Protein AF-A0A354NWU0-F1 (afdb_monomer_lite)

Sequence (72 aa):
MVVQAALGFGEHTTEARQIQTRGTTEISRTIGAFHNDRIVGTTSAHTFQITVPGGAVPLAYVDWVSVLPTHR

Foldseek 3Di:
DDDDDDCQDPDDDDPVNVVVCVVFFDPVFKDFDDDPNDGFWIKGW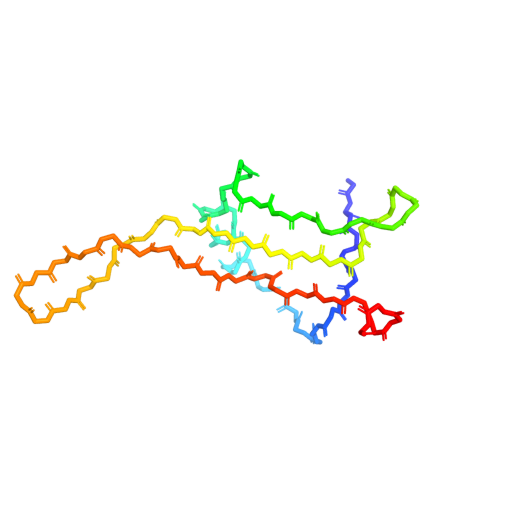GWDWDDDVPGIDTDGDIDRTDGHPVPD

Structure (mmCIF, N/CA/C/O backbone):
data_AF-A0A354NWU0-F1
#
_entry.id   AF-A0A354NWU0-F1
#
loop_
_atom_site.group_PDB
_atom_site.id
_atom_site.type_symbol
_atom_site.label_atom_id
_atom_site.label_alt_id
_atom_site.label_comp_id
_atom_site.label_asym_id
_atom_site.label_entity_id
_atom_site.label_seq_id
_atom_site.pdbx_PDB_ins_code
_atom_site.Cartn_x
_atom_site.Cartn_y
_atom_site.Cartn_z
_atom_site.occupancy
_atom_site.B_iso_or_equiv
_atom_site.auth_seq_id
_atom_site.auth_comp_id
_atom_site.auth_asym_id
_atom_site.auth_atom_id
_atom_site.pdbx_PDB_model_num
ATOM 1 N N . MET A 1 1 ? 23.750 -6.082 1.634 1.00 32.12 1 MET A N 1
ATOM 2 C CA . MET A 1 1 ? 23.269 -5.892 0.250 1.00 32.12 1 MET A CA 1
ATOM 3 C C . MET A 1 1 ? 22.266 -4.749 0.270 1.00 32.12 1 MET A C 1
ATOM 5 O O . MET A 1 1 ? 21.207 -4.912 0.860 1.00 32.12 1 MET A O 1
ATOM 9 N N . VAL A 1 2 ? 22.626 -3.572 -0.246 1.00 32.59 2 VAL A N 1
ATOM 10 C CA . VAL A 1 2 ? 21.692 -2.440 -0.358 1.00 32.59 2 VAL A CA 1
ATOM 11 C C . VAL A 1 2 ? 21.098 -2.514 -1.757 1.00 32.59 2 VAL A C 1
ATOM 13 O O . VAL A 1 2 ? 21.815 -2.339 -2.737 1.00 32.59 2 VAL A O 1
ATOM 16 N N . VAL A 1 3 ? 19.817 -2.862 -1.857 1.00 41.19 3 VAL A N 1
ATOM 17 C CA . VAL A 1 3 ? 19.091 -2.816 -3.129 1.00 41.19 3 VAL A CA 1
ATOM 18 C C . VAL A 1 3 ? 18.791 -1.348 -3.404 1.00 41.19 3 VAL A C 1
ATOM 20 O O . VAL A 1 3 ? 18.045 -0.713 -2.661 1.00 41.19 3 VAL A O 1
ATOM 23 N N . GLN A 1 4 ? 19.423 -0.791 -4.434 1.00 38.56 4 GLN A N 1
ATOM 24 C CA . GLN A 1 4 ? 19.150 0.567 -4.882 1.00 38.56 4 GLN A CA 1
ATOM 25 C C . GLN A 1 4 ? 17.784 0.579 -5.575 1.00 38.56 4 GLN A C 1
ATOM 27 O O . GLN A 1 4 ? 17.638 0.080 -6.689 1.00 38.56 4 GLN A O 1
ATOM 32 N N . ALA A 1 5 ? 16.774 1.117 -4.892 1.00 54.25 5 ALA A N 1
ATOM 33 C CA . ALA A 1 5 ? 15.489 1.417 -5.506 1.00 54.25 5 ALA A CA 1
ATOM 34 C C . ALA A 1 5 ? 15.686 2.528 -6.549 1.00 54.25 5 ALA A C 1
ATOM 36 O O . ALA A 1 5 ? 16.425 3.486 -6.308 1.00 54.25 5 ALA A O 1
ATOM 37 N N . ALA A 1 6 ? 15.038 2.409 -7.709 1.00 52.47 6 ALA A N 1
ATOM 38 C CA . ALA A 1 6 ? 14.965 3.514 -8.654 1.00 52.47 6 ALA A CA 1
ATOM 39 C C . ALA A 1 6 ? 14.353 4.724 -7.927 1.00 52.47 6 ALA A C 1
ATOM 41 O O . ALA A 1 6 ? 13.241 4.641 -7.406 1.00 52.47 6 ALA A O 1
ATOM 42 N N . LEU A 1 7 ? 15.101 5.827 -7.834 1.00 53.16 7 LEU A N 1
ATOM 43 C CA . LEU A 1 7 ? 14.637 7.058 -7.198 1.00 53.16 7 LEU A CA 1
ATOM 44 C C . LEU A 1 7 ? 13.586 7.699 -8.113 1.00 53.16 7 LEU A C 1
ATOM 46 O O . LEU A 1 7 ? 13.917 8.503 -8.978 1.00 53.16 7 LEU A O 1
ATOM 50 N N . GLY A 1 8 ? 12.320 7.301 -7.963 1.00 53.69 8 GLY A N 1
ATOM 51 C CA . GLY A 1 8 ? 11.200 7.930 -8.674 1.00 53.69 8 GLY A CA 1
ATOM 52 C C . GLY A 1 8 ? 10.939 9.367 -8.209 1.00 53.69 8 GLY A C 1
ATOM 53 O O . GLY A 1 8 ? 10.435 10.185 -8.969 1.00 53.69 8 GLY A O 1
ATOM 54 N N . PHE A 1 9 ? 11.344 9.688 -6.979 1.00 60.72 9 PHE A N 1
ATOM 55 C CA . PHE A 1 9 ? 11.206 10.998 -6.354 1.00 60.72 9 PHE A CA 1
ATOM 56 C C . PHE A 1 9 ? 12.538 11.306 -5.658 1.00 60.72 9 PHE A C 1
ATOM 58 O O . PHE A 1 9 ? 13.054 10.445 -4.947 1.00 60.72 9 PHE A O 1
ATOM 65 N N . GLY A 1 10 ? 13.136 12.478 -5.899 1.00 63.59 10 GLY A N 1
ATOM 66 C CA . GLY A 1 10 ? 14.503 12.852 -5.477 1.00 63.59 10 GLY A CA 1
ATOM 67 C C . GLY A 1 10 ? 14.730 13.014 -3.963 1.00 63.59 10 GLY A C 1
ATOM 68 O O . GLY A 1 10 ? 15.609 13.758 -3.543 1.00 63.59 10 GLY A O 1
ATOM 69 N N . GLU A 1 11 ? 13.926 12.343 -3.147 1.00 67.88 11 GLU A N 1
ATOM 70 C CA . GLU A 1 11 ? 13.910 12.400 -1.692 1.00 67.88 11 GLU A CA 1
ATOM 71 C C . GLU A 1 11 ? 14.982 11.483 -1.089 1.00 67.88 11 GLU A C 1
ATOM 73 O O . GLU A 1 11 ? 15.036 10.283 -1.380 1.00 67.88 11 GLU A O 1
ATOM 78 N N . HIS A 1 12 ? 15.788 12.010 -0.164 1.00 74.38 12 HIS A N 1
ATOM 79 C CA . HIS A 1 12 ? 16.644 11.178 0.680 1.00 74.38 12 HIS A CA 1
ATOM 80 C C . HIS A 1 12 ? 15.844 10.653 1.879 1.00 74.38 12 HIS A C 1
ATOM 82 O O . HIS A 1 12 ? 14.987 11.344 2.430 1.00 74.38 12 HIS A O 1
ATOM 88 N N . THR A 1 13 ? 16.071 9.407 2.292 1.00 77.50 13 THR A N 1
ATOM 89 C CA . THR A 1 13 ? 15.396 8.870 3.483 1.00 77.50 13 THR A CA 1
ATOM 90 C C . THR A 1 13 ? 16.164 9.239 4.745 1.00 77.50 13 THR A C 1
ATOM 92 O O . THR A 1 13 ? 17.389 9.171 4.772 1.00 77.50 13 THR A O 1
ATOM 95 N N . THR A 1 14 ? 15.445 9.590 5.807 1.00 89.69 14 THR A N 1
ATOM 96 C CA . THR A 1 14 ? 16.004 9.698 7.161 1.00 89.69 14 THR A CA 1
ATOM 97 C C . THR A 1 14 ? 15.882 8.357 7.883 1.00 89.69 14 THR A C 1
ATOM 99 O O . THR A 1 14 ? 15.108 7.491 7.462 1.00 89.69 14 THR A O 1
ATOM 102 N N . GLU A 1 15 ? 16.609 8.177 8.986 1.00 91.94 15 GLU A N 1
ATOM 103 C CA . GLU A 1 15 ? 16.487 6.984 9.836 1.00 91.94 15 GLU A CA 1
ATOM 104 C C . GLU A 1 15 ? 15.064 6.830 10.395 1.00 91.94 15 GLU A C 1
ATOM 106 O O . GLU A 1 15 ? 14.468 5.759 10.291 1.00 91.94 15 GLU A O 1
ATOM 111 N N . ALA A 1 16 ? 14.467 7.924 10.880 1.00 92.00 16 ALA A N 1
ATOM 112 C CA . ALA A 1 16 ? 13.077 7.939 11.333 1.00 92.00 16 ALA A CA 1
ATOM 113 C C . ALA A 1 16 ? 12.113 7.449 10.237 1.00 92.00 16 ALA A C 1
ATOM 115 O O . ALA A 1 16 ? 11.232 6.631 10.504 1.00 92.00 16 ALA A O 1
ATOM 116 N N . ARG A 1 17 ? 12.325 7.874 8.982 1.00 87.88 17 ARG A N 1
ATOM 117 C CA . ARG A 1 17 ? 11.520 7.416 7.840 1.00 87.88 17 ARG A CA 1
ATOM 118 C C . ARG A 1 17 ? 11.738 5.935 7.532 1.00 87.88 17 ARG A C 1
ATOM 120 O O . ARG A 1 17 ? 10.785 5.247 7.173 1.00 87.88 17 ARG A O 1
ATOM 127 N N . GLN A 1 18 ? 12.951 5.411 7.702 1.00 90.19 18 GLN A N 1
ATOM 128 C CA . GLN A 1 18 ? 13.216 3.979 7.534 1.00 90.19 18 GLN A CA 1
ATOM 129 C C . GLN A 1 18 ? 12.534 3.134 8.615 1.00 90.19 18 GLN A C 1
ATOM 131 O O . GLN A 1 18 ? 11.949 2.101 8.289 1.00 90.19 18 GLN A O 1
ATOM 136 N N . ILE A 1 19 ? 12.585 3.571 9.877 1.00 93.94 19 ILE A N 1
ATOM 137 C CA . ILE A 1 19 ? 11.903 2.904 10.995 1.00 93.94 19 ILE A CA 1
ATOM 138 C C . ILE A 1 19 ? 10.395 2.893 10.746 1.00 93.94 19 ILE A C 1
ATOM 140 O O . ILE A 1 19 ? 9.778 1.833 10.821 1.00 93.94 19 ILE A O 1
ATOM 144 N N . GLN A 1 20 ? 9.821 4.038 10.368 1.00 90.88 20 GLN A N 1
ATOM 145 C CA . GLN A 1 20 ? 8.408 4.136 10.008 1.00 90.88 20 GLN A CA 1
ATOM 146 C C . GLN A 1 20 ? 8.060 3.181 8.863 1.00 90.88 20 GLN A C 1
ATOM 148 O O . GLN A 1 20 ? 7.147 2.377 9.005 1.00 90.88 20 GLN A O 1
ATOM 153 N N . THR A 1 21 ? 8.823 3.212 7.765 1.00 91.62 21 THR A N 1
ATOM 154 C CA . THR A 1 21 ? 8.582 2.357 6.592 1.00 91.62 21 THR A CA 1
ATOM 155 C C . THR A 1 21 ? 8.594 0.878 6.980 1.00 91.62 21 THR A C 1
ATOM 157 O O . THR A 1 21 ? 7.689 0.135 6.615 1.00 91.62 21 THR A O 1
ATOM 160 N N . ARG A 1 22 ? 9.587 0.435 7.761 1.00 91.44 22 ARG A N 1
ATOM 161 C CA . ARG A 1 22 ? 9.673 -0.960 8.227 1.00 91.44 22 ARG A CA 1
ATOM 162 C C . ARG A 1 22 ? 8.546 -1.326 9.191 1.00 91.44 22 ARG A C 1
ATOM 164 O O . ARG A 1 22 ? 8.100 -2.465 9.169 1.00 91.44 22 ARG A O 1
ATOM 171 N N . GLY A 1 23 ? 8.113 -0.384 10.026 1.00 94.94 23 GLY A N 1
ATOM 172 C CA . GLY A 1 23 ? 7.053 -0.596 11.007 1.00 94.94 23 GLY A CA 1
ATOM 173 C C . GLY A 1 23 ? 5.652 -0.649 10.402 1.00 94.94 23 GLY A C 1
ATOM 174 O O . GLY A 1 23 ? 4.781 -1.297 10.972 1.00 94.94 23 GLY A O 1
ATOM 175 N N . THR A 1 24 ? 5.423 0.006 9.261 1.00 94.50 24 THR A N 1
ATOM 176 C CA . THR A 1 24 ? 4.099 0.056 8.629 1.00 94.50 24 THR A CA 1
ATOM 177 C C . THR A 1 24 ? 3.954 -0.888 7.443 1.00 94.50 24 THR A C 1
ATOM 179 O O . THR A 1 24 ? 2.825 -1.236 7.106 1.00 94.50 24 THR A O 1
ATOM 182 N N . THR A 1 25 ? 5.039 -1.283 6.770 1.00 95.00 25 THR A N 1
ATOM 183 C CA . THR A 1 25 ? 4.952 -2.075 5.531 1.00 95.00 25 THR A CA 1
ATOM 184 C C . THR A 1 25 ? 4.426 -3.481 5.779 1.00 95.00 25 THR A C 1
ATOM 186 O O . THR A 1 25 ? 5.042 -4.291 6.468 1.00 95.00 25 THR A O 1
ATOM 189 N N . GLU A 1 26 ? 3.317 -3.798 5.118 1.00 96.62 26 GLU A N 1
ATOM 190 C CA . GLU A 1 26 ? 2.740 -5.135 5.084 1.00 96.62 26 GLU A CA 1
ATOM 191 C C . GLU A 1 26 ? 3.123 -5.811 3.769 1.00 96.62 26 GLU A C 1
ATOM 193 O O . GLU A 1 26 ? 2.526 -5.551 2.726 1.00 96.62 26 GLU A O 1
ATOM 198 N N . ILE A 1 27 ? 4.127 -6.692 3.816 1.00 94.75 27 ILE A N 1
ATOM 199 C CA . ILE A 1 27 ? 4.699 -7.329 2.616 1.00 94.75 27 ILE A CA 1
ATOM 200 C C . ILE A 1 27 ? 3.643 -8.092 1.806 1.00 94.75 27 ILE A C 1
ATOM 202 O O . ILE A 1 27 ? 3.663 -8.058 0.580 1.00 94.75 27 ILE A O 1
ATOM 206 N N . SER A 1 28 ? 2.679 -8.730 2.476 1.00 96.81 28 SER A N 1
ATOM 207 C CA . SER A 1 28 ? 1.566 -9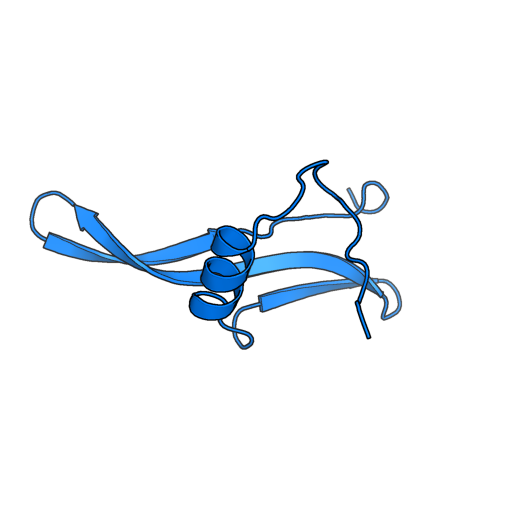.436 1.826 1.00 96.81 28 SER A CA 1
ATOM 208 C C . SER A 1 28 ? 0.606 -8.515 1.066 1.00 96.81 28 SER A C 1
ATOM 210 O O . SER A 1 28 ? -0.219 -9.003 0.297 1.00 96.81 28 SER A O 1
ATOM 212 N N . ARG A 1 29 ? 0.698 -7.197 1.271 1.00 96.12 29 ARG A N 1
ATOM 213 C CA . ARG A 1 29 ? -0.117 -6.170 0.610 1.00 96.12 29 ARG A CA 1
ATOM 214 C C . ARG A 1 29 ? 0.722 -5.127 -0.123 1.00 96.12 29 ARG A C 1
ATOM 216 O O . ARG A 1 29 ? 0.246 -4.031 -0.416 1.00 96.12 29 ARG A O 1
ATOM 223 N N . THR A 1 30 ? 1.969 -5.473 -0.423 1.00 96.62 30 THR A N 1
ATOM 224 C CA . THR A 1 30 ? 2.815 -4.738 -1.359 1.00 96.62 30 THR A CA 1
ATOM 225 C C . THR A 1 30 ? 2.667 -5.364 -2.742 1.00 96.62 30 THR A C 1
ATOM 227 O O . THR A 1 30 ? 2.783 -6.578 -2.898 1.00 96.62 30 THR A O 1
ATOM 230 N N . ILE A 1 31 ? 2.399 -4.539 -3.751 1.00 96.19 31 ILE A N 1
ATOM 231 C CA . ILE A 1 31 ? 2.112 -4.978 -5.118 1.00 96.19 31 ILE A CA 1
ATOM 232 C C . ILE A 1 31 ? 3.196 -4.441 -6.049 1.00 96.19 31 ILE A C 1
ATOM 234 O O . ILE A 1 31 ? 3.527 -3.254 -6.022 1.00 96.19 31 ILE A O 1
ATOM 238 N N . GLY A 1 32 ? 3.728 -5.323 -6.895 1.00 95.88 32 GLY A N 1
ATOM 239 C CA . GLY A 1 32 ? 4.600 -4.968 -8.011 1.00 95.88 32 GLY A CA 1
ATOM 240 C C . GLY A 1 32 ? 3.886 -5.166 -9.346 1.00 95.88 32 GLY A C 1
ATOM 241 O O . GLY A 1 32 ? 3.226 -6.183 -9.551 1.00 95.88 32 GLY A O 1
ATOM 242 N N . ALA A 1 33 ? 4.040 -4.212 -10.260 1.00 96.25 33 ALA A N 1
ATOM 243 C CA . ALA A 1 33 ? 3.727 -4.395 -11.674 1.00 96.25 33 ALA A CA 1
ATOM 244 C C . ALA A 1 33 ? 4.984 -4.890 -12.399 1.00 96.25 33 ALA A C 1
ATOM 246 O O . ALA A 1 33 ? 6.069 -4.356 -12.160 1.00 96.25 33 ALA A O 1
ATOM 247 N N . PHE A 1 34 ? 4.845 -5.877 -13.288 1.00 96.38 34 PHE A N 1
ATOM 248 C CA . PHE A 1 34 ? 5.978 -6.533 -13.947 1.00 96.38 34 PHE A CA 1
ATOM 249 C C . PHE A 1 34 ? 5.855 -6.515 -15.477 1.00 96.38 34 PHE A C 1
ATOM 251 O O . PHE A 1 34 ? 4.781 -6.764 -16.017 1.00 96.38 34 PHE A O 1
ATOM 258 N N . HIS A 1 35 ? 6.971 -6.281 -16.171 1.00 96.38 35 HIS A N 1
ATOM 259 C CA . HIS A 1 35 ? 7.129 -6.488 -17.616 1.00 96.38 35 HIS A CA 1
ATOM 260 C C . HIS A 1 35 ? 8.420 -7.283 -17.848 1.00 96.38 35 HIS A C 1
ATOM 262 O O . HIS A 1 35 ? 9.498 -6.831 -17.463 1.00 96.38 35 HIS A O 1
ATOM 268 N N . ASN A 1 36 ? 8.315 -8.468 -18.466 1.00 96.12 36 ASN A N 1
ATOM 269 C CA . ASN A 1 36 ? 9.434 -9.399 -18.689 1.00 96.12 36 ASN A CA 1
ATOM 270 C C . ASN A 1 36 ? 10.195 -9.704 -17.388 1.00 96.12 36 ASN A C 1
ATOM 272 O O . ASN A 1 36 ? 11.405 -9.494 -17.305 1.00 96.12 36 ASN A O 1
ATOM 276 N N . ASP A 1 37 ? 9.455 -10.100 -16.350 1.00 95.38 37 ASP A N 1
ATOM 277 C CA . ASP A 1 37 ? 9.964 -10.414 -15.006 1.00 95.38 37 ASP A CA 1
ATOM 278 C C . ASP A 1 37 ? 10.695 -9.264 -14.288 1.00 95.38 37 ASP A C 1
ATOM 280 O O . ASP A 1 37 ? 11.311 -9.458 -13.239 1.00 95.38 37 ASP A O 1
ATOM 284 N N . ARG A 1 38 ? 10.608 -8.031 -14.806 1.00 94.25 38 ARG A N 1
ATOM 285 C CA . ARG A 1 38 ? 11.168 -6.831 -14.173 1.00 94.25 38 ARG A CA 1
ATOM 286 C C . ARG A 1 38 ? 10.071 -5.972 -13.578 1.00 94.25 38 ARG A C 1
ATOM 288 O O . ARG A 1 38 ? 9.074 -5.710 -14.243 1.00 94.25 38 ARG A O 1
ATOM 295 N N . ILE A 1 39 ? 10.289 -5.486 -12.357 1.00 94.62 39 ILE A N 1
ATOM 296 C CA . ILE A 1 39 ? 9.392 -4.518 -11.719 1.00 94.62 39 ILE A CA 1
ATOM 297 C C . ILE A 1 39 ? 9.421 -3.212 -12.517 1.00 94.62 39 ILE A C 1
ATOM 299 O O . ILE A 1 39 ? 10.486 -2.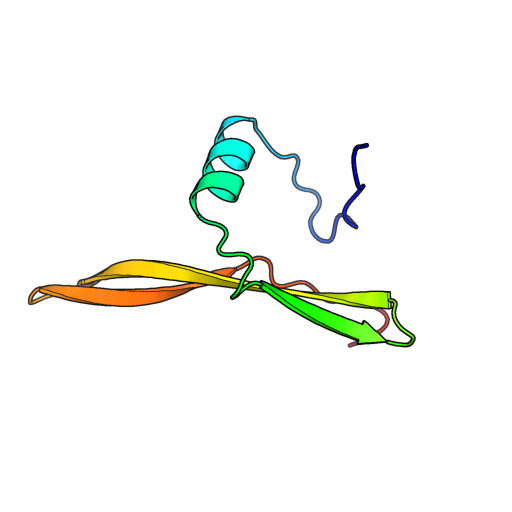635 -12.740 1.00 94.62 39 ILE A O 1
ATOM 303 N N . VAL A 1 40 ? 8.244 -2.743 -12.921 1.00 95.75 40 VAL A N 1
ATOM 304 C CA . VAL A 1 40 ? 8.041 -1.474 -13.638 1.00 95.75 40 VAL A CA 1
ATOM 305 C C . VAL A 1 40 ? 7.141 -0.502 -12.883 1.00 95.75 40 VAL A C 1
ATOM 307 O O . VAL A 1 40 ? 7.007 0.647 -13.293 1.00 95.75 40 VAL A O 1
ATOM 310 N N . GLY A 1 41 ? 6.559 -0.936 -11.768 1.00 94.19 41 GLY A N 1
ATOM 311 C CA . GLY A 1 41 ? 5.797 -0.086 -10.868 1.00 94.19 41 GLY A CA 1
ATOM 312 C C . GLY A 1 41 ? 5.521 -0.765 -9.535 1.00 94.19 41 GLY A C 1
ATOM 313 O O . GLY A 1 41 ? 5.645 -1.985 -9.409 1.00 94.19 41 GLY A O 1
ATOM 314 N N . THR A 1 42 ? 5.166 0.033 -8.539 1.00 95.19 42 THR A N 1
ATOM 315 C CA . THR A 1 42 ? 4.932 -0.411 -7.161 1.00 95.19 42 THR A CA 1
ATOM 316 C C . THR A 1 42 ? 3.728 0.295 -6.564 1.00 95.19 42 THR A C 1
ATOM 318 O O . THR A 1 42 ? 3.398 1.405 -6.975 1.00 95.19 42 THR A O 1
ATOM 321 N N . THR A 1 43 ? 3.107 -0.328 -5.568 1.00 96.00 43 THR A N 1
ATOM 322 C CA . THR A 1 43 ? 2.241 0.321 -4.576 1.00 96.00 43 THR A CA 1
ATOM 323 C C . THR A 1 43 ? 2.168 -0.545 -3.317 1.00 96.00 43 THR A C 1
ATOM 325 O O . THR A 1 43 ? 2.543 -1.721 -3.341 1.00 96.00 43 THR A O 1
ATOM 328 N N . SER A 1 44 ? 1.699 0.018 -2.210 1.00 96.31 44 SER A N 1
ATOM 329 C CA . SER A 1 44 ? 1.453 -0.700 -0.964 1.00 96.31 44 SER A CA 1
ATOM 330 C C . SER A 1 44 ? 0.154 -0.225 -0.319 1.00 96.31 44 SER A C 1
ATOM 332 O O . SER A 1 44 ? -0.244 0.926 -0.486 1.00 96.31 44 SER A O 1
ATOM 334 N N . ALA A 1 45 ? -0.504 -1.120 0.419 1.00 97.56 45 ALA A N 1
ATOM 335 C CA . ALA A 1 45 ? -1.632 -0.794 1.284 1.00 97.56 45 ALA A CA 1
ATOM 336 C C . ALA A 1 45 ? -1.301 -1.131 2.745 1.00 97.56 45 ALA A C 1
ATOM 338 O O . ALA A 1 45 ? -0.964 -2.273 3.073 1.00 97.56 45 ALA A O 1
ATOM 339 N N . HIS A 1 46 ? -1.473 -0.162 3.643 1.00 96.12 46 HIS A N 1
ATOM 340 C CA . HIS A 1 46 ? -1.153 -0.259 5.071 1.00 96.12 46 HIS A CA 1
ATOM 341 C C . HIS A 1 46 ? -2.412 -0.201 5.947 1.00 96.12 46 HIS A C 1
ATOM 343 O O . HIS A 1 46 ? -3.343 0.549 5.646 1.00 96.12 46 HIS A O 1
ATOM 349 N N . THR A 1 47 ? -2.456 -0.996 7.026 1.00 96.81 47 THR A N 1
ATOM 350 C CA . THR A 1 47 ? -3.643 -1.116 7.881 1.00 96.81 47 THR A CA 1
ATOM 351 C C . THR A 1 47 ? -3.610 0.008 8.885 1.00 96.81 47 THR A C 1
ATOM 353 O O . THR A 1 47 ? -2.785 0.014 9.795 1.00 96.81 47 THR A O 1
ATOM 356 N N . PHE A 1 48 ? -4.531 0.946 8.733 1.00 96.44 48 PHE A N 1
ATOM 357 C CA . PHE A 1 48 ? -4.676 2.063 9.645 1.00 96.44 48 PHE A CA 1
ATOM 358 C C . PHE A 1 48 ? -6.118 2.189 10.125 1.00 96.44 48 PHE A C 1
ATOM 360 O O . PHE A 1 48 ? -7.042 1.539 9.635 1.00 96.44 48 PHE A O 1
ATOM 367 N N . GLN A 1 49 ? -6.292 3.041 11.125 1.00 98.00 49 GLN A N 1
ATOM 368 C CA . GLN A 1 49 ? -7.581 3.571 11.535 1.00 98.00 49 GLN A CA 1
ATOM 369 C C . GLN A 1 49 ? -7.558 5.069 11.260 1.00 98.00 49 GLN A C 1
ATOM 371 O O . GLN A 1 49 ? -6.533 5.720 11.474 1.00 98.00 49 GLN A O 1
ATOM 376 N N . ILE A 1 50 ? -8.679 5.613 10.802 1.00 97.94 50 ILE A N 1
ATOM 377 C CA . ILE A 1 50 ? -8.864 7.054 10.667 1.00 97.94 50 ILE A CA 1
ATOM 378 C C . ILE A 1 50 ? -10.006 7.505 11.567 1.00 97.94 50 ILE A C 1
ATOM 380 O O . ILE A 1 50 ? -11.077 6.896 11.591 1.00 97.94 50 ILE A O 1
ATOM 384 N N . THR A 1 51 ? -9.767 8.573 12.322 1.00 98.31 51 THR A N 1
ATOM 385 C CA . THR A 1 51 ? -10.798 9.216 13.135 1.00 98.31 51 THR A CA 1
ATOM 386 C C . THR A 1 51 ? -11.676 10.087 12.249 1.00 98.31 51 THR A C 1
ATOM 388 O O . THR A 1 51 ? -11.182 10.914 11.484 1.00 98.31 51 THR A O 1
ATOM 391 N N . VAL A 1 52 ? -12.983 9.932 12.398 1.00 97.56 52 VAL A N 1
ATOM 392 C CA . VAL A 1 52 ? -14.025 10.733 11.755 1.00 97.56 52 VAL A CA 1
ATOM 393 C C . VAL A 1 52 ? -15.024 11.194 12.824 1.00 97.56 52 VAL A C 1
ATOM 395 O O . VAL A 1 52 ? -15.040 10.649 13.933 1.00 97.56 52 VAL A O 1
ATOM 398 N N . PRO A 1 53 ? -15.880 12.194 12.558 1.00 98.31 53 PRO A N 1
ATOM 399 C CA . PRO A 1 53 ? -16.988 12.485 13.459 1.00 98.31 53 PRO A CA 1
ATOM 400 C C . PRO A 1 53 ? -17.811 11.216 13.730 1.00 98.31 53 PRO A C 1
ATOM 402 O O . PRO A 1 53 ? -18.271 10.559 12.800 1.00 98.31 53 PRO A O 1
ATOM 405 N N . GLY A 1 54 ? -17.971 10.863 15.006 1.00 97.38 54 GLY A N 1
ATOM 406 C CA . GLY A 1 54 ? -18.712 9.669 15.422 1.00 97.38 54 GLY A CA 1
ATOM 407 C C . GLY A 1 54 ? -17.886 8.391 15.613 1.00 97.38 54 GLY A C 1
ATOM 408 O O . GLY A 1 54 ? -18.464 7.395 16.036 1.00 97.38 54 GLY A O 1
ATOM 409 N N . GLY A 1 55 ? -16.565 8.385 15.378 1.00 97.94 55 GLY A N 1
ATOM 410 C CA . GLY A 1 55 ? -15.721 7.236 15.736 1.00 97.94 55 GLY A CA 1
ATOM 411 C C . GLY A 1 55 ? -14.426 7.098 14.935 1.00 97.94 55 GLY A C 1
ATOM 412 O O . GLY A 1 55 ? -13.966 8.035 14.290 1.00 97.94 55 GLY A O 1
ATOM 413 N N . ALA A 1 56 ? -1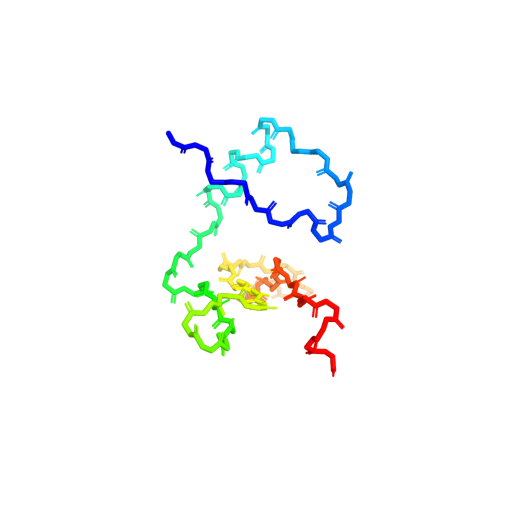3.835 5.904 14.979 1.00 98.38 56 ALA A N 1
ATOM 414 C CA . ALA A 1 56 ? -12.707 5.518 14.136 1.00 98.38 56 ALA A CA 1
ATOM 415 C C . ALA A 1 56 ? -13.127 4.381 13.200 1.00 98.38 56 ALA A C 1
ATOM 417 O O . ALA A 1 56 ? -13.850 3.473 13.617 1.00 98.38 56 ALA A O 1
ATOM 418 N N . VAL A 1 57 ? -12.692 4.448 11.942 1.00 98.44 57 VAL A N 1
ATOM 419 C CA . VAL A 1 57 ? -13.001 3.441 10.919 1.00 98.44 57 VAL A CA 1
ATOM 420 C C . VAL A 1 57 ? -11.720 2.891 10.286 1.00 98.44 57 VAL A C 1
ATOM 422 O O . VAL A 1 57 ? -10.730 3.627 10.183 1.00 98.44 57 VAL A O 1
ATOM 425 N N . PRO A 1 58 ? -11.714 1.622 9.831 1.00 98.12 58 PRO A N 1
ATOM 426 C CA . PRO A 1 58 ? -10.577 1.065 9.108 1.00 98.12 58 PRO A CA 1
ATOM 427 C C . PRO A 1 58 ? -10.248 1.879 7.851 1.00 98.12 58 PRO A C 1
ATOM 429 O O . PRO A 1 58 ? -11.140 2.236 7.083 1.00 98.12 58 PRO A O 1
ATOM 432 N N . LEU A 1 59 ? -8.960 2.124 7.623 1.00 97.44 59 LEU A N 1
ATOM 433 C CA . LEU A 1 59 ? -8.425 2.797 6.445 1.00 97.44 59 LEU A CA 1
ATOM 434 C C . LEU A 1 59 ? -7.330 1.931 5.821 1.00 97.44 59 LEU A C 1
ATOM 436 O O . LEU A 1 59 ? -6.370 1.549 6.492 1.00 97.44 59 LEU A O 1
ATOM 440 N N . ALA A 1 60 ? -7.439 1.691 4.518 1.00 97.06 60 ALA A N 1
ATOM 441 C CA . ALA A 1 60 ? -6.307 1.254 3.715 1.00 97.06 60 ALA A CA 1
ATOM 442 C C . ALA A 1 60 ? -5.512 2.495 3.288 1.00 97.06 60 ALA A C 1
ATOM 444 O O . ALA A 1 60 ? -5.927 3.223 2.386 1.00 97.06 60 ALA A O 1
ATOM 445 N N . TYR A 1 61 ? -4.392 2.763 3.958 1.00 96.19 61 TYR A N 1
ATOM 446 C CA . TYR A 1 61 ? -3.487 3.835 3.548 1.00 96.19 61 TYR A CA 1
ATOM 447 C C . TYR A 1 61 ? -2.664 3.347 2.354 1.00 96.19 61 TYR A C 1
ATOM 449 O O . TYR A 1 61 ? -1.898 2.396 2.495 1.00 96.19 61 TYR A O 1
ATOM 457 N N . VAL A 1 62 ? -2.876 3.952 1.183 1.00 96.50 62 VAL A N 1
ATOM 458 C CA . VAL A 1 62 ? -2.187 3.588 -0.061 1.00 96.50 62 VAL A CA 1
ATOM 459 C C . VAL A 1 62 ? -1.040 4.555 -0.314 1.00 96.50 62 VAL A C 1
ATOM 461 O O . VAL A 1 62 ? -1.254 5.765 -0.385 1.00 96.50 62 VAL A O 1
ATOM 464 N N . ASP A 1 63 ? 0.164 4.022 -0.481 1.00 92.12 63 ASP A N 1
ATOM 465 C CA . ASP A 1 63 ? 1.375 4.792 -0.760 1.00 92.12 63 ASP A CA 1
ATOM 466 C C . ASP A 1 63 ? 2.344 4.005 -1.674 1.00 92.12 63 ASP A C 1
ATOM 468 O O . ASP A 1 63 ? 1.944 3.078 -2.394 1.00 92.12 63 ASP A O 1
ATOM 472 N N . TRP A 1 64 ? 3.615 4.438 -1.707 1.00 91.75 64 TRP A N 1
ATOM 473 C CA . TRP A 1 64 ? 4.697 3.852 -2.511 1.00 91.75 64 TRP A CA 1
ATOM 474 C C . TRP A 1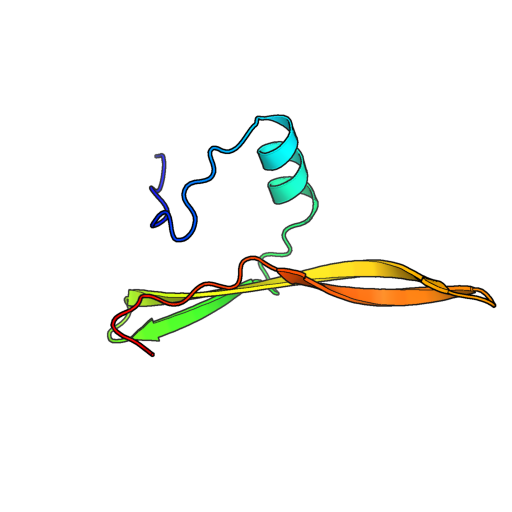 64 ? 4.334 3.661 -3.993 1.00 91.75 64 TRP A C 1
ATOM 476 O O . TRP A 1 64 ? 4.863 2.771 -4.665 1.00 91.75 64 TRP A O 1
ATOM 486 N N . VAL A 1 65 ? 3.433 4.508 -4.507 1.00 93.25 65 VAL A N 1
ATOM 487 C CA . VAL A 1 65 ? 2.956 4.455 -5.889 1.00 93.25 65 VAL A CA 1
ATOM 488 C C . VAL A 1 65 ? 4.040 4.990 -6.811 1.00 93.25 65 VAL A C 1
ATOM 490 O O . VAL A 1 65 ?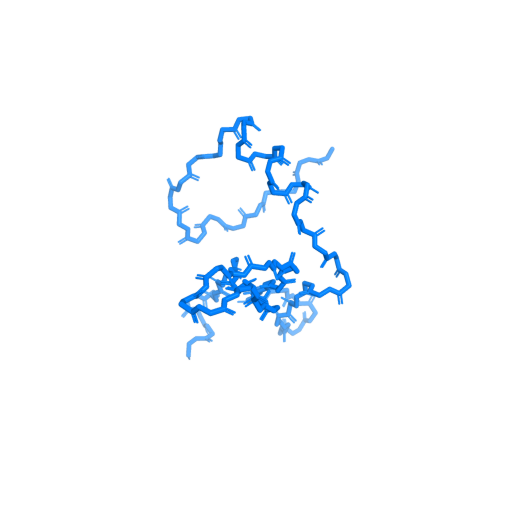 4.421 6.157 -6.734 1.00 93.25 65 VAL A O 1
ATOM 493 N N . SER A 1 66 ? 4.541 4.137 -7.695 1.00 90.44 66 SER A N 1
ATOM 494 C CA . SER A 1 66 ? 5.500 4.541 -8.718 1.00 90.44 66 SER A CA 1
ATOM 495 C C . SER A 1 66 ? 5.308 3.733 -9.994 1.00 90.44 66 SER A C 1
ATOM 497 O O . SER A 1 66 ? 4.880 2.581 -9.941 1.00 90.44 66 SER A O 1
ATOM 499 N N . VAL A 1 67 ? 5.626 4.340 -11.138 1.00 93.12 67 VAL A N 1
ATOM 500 C CA . VAL A 1 67 ? 5.675 3.681 -12.448 1.00 93.12 67 VAL A CA 1
ATOM 501 C C . VAL A 1 67 ? 6.890 4.218 -13.199 1.00 93.12 67 VAL A C 1
ATOM 503 O O . VAL A 1 67 ? 7.160 5.420 -13.178 1.00 93.12 67 VAL A O 1
ATOM 506 N N . LEU A 1 68 ? 7.639 3.341 -13.868 1.00 91.12 68 LEU A N 1
ATOM 507 C CA . LEU A 1 68 ? 8.725 3.761 -14.748 1.00 91.12 68 LEU A CA 1
ATOM 508 C C . LEU A 1 68 ? 8.165 4.601 -15.914 1.00 91.12 68 LEU A C 1
ATOM 510 O O . LEU A 1 68 ? 7.207 4.169 -16.553 1.00 91.12 68 LEU A O 1
ATOM 514 N N . PRO A 1 69 ? 8.788 5.737 -16.292 1.00 89.00 69 PRO A N 1
ATOM 515 C CA . PRO A 1 69 ? 8.265 6.619 -17.347 1.00 89.00 69 PRO A CA 1
ATOM 516 C C . PRO A 1 69 ? 8.031 5.963 -18.718 1.00 89.00 69 PRO A C 1
ATOM 518 O O . PRO A 1 69 ? 7.280 6.491 -19.538 1.00 89.00 69 PRO A O 1
ATOM 521 N N . THR A 1 70 ? 8.689 4.833 -18.986 1.00 91.75 70 THR A N 1
ATOM 522 C CA . THR A 1 70 ? 8.549 4.025 -20.206 1.00 91.75 70 THR A CA 1
ATOM 523 C C . THR A 1 70 ? 7.275 3.171 -20.252 1.00 91.75 70 THR A C 1
ATOM 525 O O . THR A 1 70 ? 7.025 2.558 -21.282 1.00 91.75 70 THR A O 1
ATOM 528 N N . HIS A 1 71 ? 6.491 3.124 -19.168 1.00 91.69 71 HIS A N 1
ATOM 529 C CA . HIS A 1 71 ? 5.295 2.280 -19.000 1.00 91.69 71 HIS A CA 1
ATOM 530 C C . HIS A 1 71 ? 4.044 3.101 -18.643 1.00 91.69 71 HIS A C 1
ATOM 532 O O . HIS A 1 71 ? 3.187 2.640 -17.891 1.00 91.69 71 HIS A O 1
ATOM 538 N N . ARG A 1 72 ? 3.982 4.338 -19.145 1.00 85.12 72 ARG A N 1
ATOM 539 C CA . ARG A 1 72 ? 2.791 5.194 -19.075 1.00 85.12 72 ARG A CA 1
ATOM 540 C C . ARG A 1 72 ? 1.788 4.855 -20.172 1.00 85.12 72 ARG A C 1
ATOM 542 O O . ARG A 1 72 ? 2.251 4.452 -21.263 1.00 85.12 72 ARG A O 1
#

Secondary structure (DSSP, 8-state):
-------SS-PPPPHHHHHHHHHH--GGGEEEEEETTEEEEEEEEEEEEEEETTEEEEEEEEEEEEE-GGG-

Radius of gyration: 14.94 Å; chains: 1; bounding box: 42×23×36 Å

pLDDT: mean 87.36, std 17.0, range [32.12, 98.44]